Protein AF-A0A7W6HZ78-F1 (afdb_monomer_lite)

Secondary structure (DSSP, 8-state):
-EEEEEEEE--EESTTSTT-EE--EEEETTS-EEEEE-SS---SS-TTTGGGTT-EEEEEEEEETTTTEEEEEEEEETTS-EE----------S-------------------

Structure (mmCIF, N/CA/C/O backbone):
data_AF-A0A7W6HZ78-F1
#
_entry.id   AF-A0A7W6HZ78-F1
#
loop_
_atom_site.group_PDB
_atom_site.id
_atom_site.type_symbol
_atom_site.label_atom_id
_atom_site.label_alt_id
_atom_site.label_comp_id
_atom_site.label_asym_id
_atom_site.label_entity_id
_atom_site.label_seq_id
_atom_site.pdbx_PDB_ins_code
_atom_site.Cartn_x
_atom_site.Cartn_y
_atom_site.Cartn_z
_atom_site.occupancy
_atom_site.B_iso_or_equiv
_atom_site.auth_seq_id
_atom_site.auth_comp_id
_atom_site.auth_asym_id
_atom_site.auth_atom_id
_atom_site.pdbx_PDB_model_num
ATOM 1 N N . MET A 1 1 ? -1.812 11.556 10.794 1.00 70.69 1 MET A N 1
ATOM 2 C CA . MET A 1 1 ? -2.369 10.296 10.276 1.00 70.69 1 MET A CA 1
ATOM 3 C C . MET A 1 1 ? -3.236 10.652 9.092 1.00 70.69 1 MET A C 1
ATOM 5 O O . MET A 1 1 ? -4.210 11.376 9.259 1.00 70.69 1 MET A O 1
ATOM 9 N N . THR A 1 2 ? -2.817 10.224 7.916 1.00 87.38 2 THR A N 1
ATOM 10 C CA . THR A 1 2 ? -3.473 10.471 6.636 1.00 87.38 2 THR A CA 1
ATOM 11 C C . THR A 1 2 ? -3.933 9.123 6.107 1.00 87.38 2 THR A C 1
ATOM 13 O O . THR A 1 2 ? -3.237 8.128 6.308 1.00 87.38 2 THR A O 1
ATOM 16 N N . ILE A 1 3 ? -5.093 9.083 5.462 1.00 89.44 3 ILE A N 1
ATOM 17 C CA . ILE A 1 3 ? -5.600 7.882 4.801 1.00 89.44 3 ILE A CA 1
ATOM 18 C C . ILE A 1 3 ? -5.639 8.190 3.313 1.00 89.44 3 ILE A C 1
ATOM 20 O O . ILE A 1 3 ? -6.214 9.201 2.915 1.00 89.44 3 ILE A O 1
ATOM 24 N N . ILE A 1 4 ? -4.981 7.351 2.522 1.00 90.75 4 ILE A N 1
ATOM 25 C CA . ILE A 1 4 ? -4.924 7.474 1.066 1.00 90.75 4 ILE A CA 1
ATOM 26 C C . ILE A 1 4 ? -5.642 6.269 0.484 1.00 90.75 4 ILE A C 1
ATOM 28 O O . ILE A 1 4 ? -5.316 5.138 0.837 1.00 90.75 4 ILE A O 1
ATOM 32 N N . HIS A 1 5 ? -6.624 6.510 -0.375 1.00 92.19 5 HIS A N 1
ATOM 33 C CA . HIS A 1 5 ? -7.356 5.452 -1.059 1.00 92.19 5 HIS A CA 1
ATOM 34 C C . HIS A 1 5 ? -6.808 5.316 -2.468 1.00 92.19 5 HIS A C 1
ATOM 36 O O . HIS A 1 5 ? -6.647 6.302 -3.181 1.00 92.19 5 HIS A O 1
ATOM 42 N N . GLY A 1 6 ? -6.466 4.095 -2.851 1.00 92.50 6 GLY A N 1
ATOM 43 C CA . GLY A 1 6 ? -5.842 3.875 -4.137 1.00 92.50 6 GLY A CA 1
ATOM 44 C C . GLY A 1 6 ? -5.631 2.411 -4.450 1.00 92.50 6 GLY A C 1
ATOM 45 O O . GLY A 1 6 ? -5.952 1.515 -3.668 1.00 92.50 6 GLY A O 1
ATOM 46 N N . ILE A 1 7 ? -5.108 2.163 -5.641 1.00 92.81 7 ILE A N 1
ATOM 47 C CA . ILE A 1 7 ? -4.770 0.823 -6.104 1.00 92.81 7 ILE A CA 1
ATOM 48 C C . ILE A 1 7 ? -3.386 0.481 -5.569 1.00 92.81 7 ILE A C 1
ATOM 50 O O . ILE A 1 7 ? -2.410 1.181 -5.851 1.00 92.81 7 ILE A O 1
ATOM 54 N N . LEU A 1 8 ? -3.297 -0.596 -4.793 1.00 91.06 8 LEU A N 1
ATOM 55 C CA . LEU A 1 8 ? -2.018 -1.126 -4.350 1.00 91.06 8 LEU A CA 1
ATOM 56 C C . LEU A 1 8 ? -1.403 -1.997 -5.444 1.00 91.06 8 LEU A C 1
ATOM 58 O O . LEU A 1 8 ? -2.032 -2.926 -5.929 1.00 91.06 8 LEU A O 1
ATOM 62 N N . GLU A 1 9 ? -0.142 -1.757 -5.770 1.00 89.25 9 GLU A N 1
ATOM 63 C CA . GLU A 1 9 ? 0.655 -2.581 -6.672 1.00 89.25 9 GLU A CA 1
ATOM 64 C C . GLU A 1 9 ? 1.964 -2.980 -5.975 1.00 89.25 9 GLU A C 1
ATOM 66 O O . GLU A 1 9 ? 2.651 -2.148 -5.384 1.00 89.25 9 GLU A O 1
ATOM 71 N N . CYS A 1 10 ? 2.359 -4.248 -6.054 1.00 85.12 10 CYS A N 1
ATOM 72 C CA . CYS A 1 10 ? 3.604 -4.784 -5.510 1.00 85.12 10 CYS A CA 1
ATOM 73 C C . CYS A 1 10 ? 4.517 -5.357 -6.612 1.00 85.12 10 CYS A C 1
ATOM 75 O O . CYS A 1 10 ? 4.876 -6.541 -6.595 1.00 85.12 10 CYS A O 1
ATOM 77 N N . PRO A 1 11 ? 4.949 -4.528 -7.586 1.00 80.69 11 PRO A N 1
ATOM 78 C CA . PRO A 1 11 ? 5.796 -4.999 -8.670 1.00 80.69 11 PRO A CA 1
ATOM 79 C C . PRO A 1 11 ? 7.094 -5.613 -8.134 1.00 80.69 11 PRO A C 1
ATOM 81 O O . PRO A 1 11 ? 7.757 -5.075 -7.236 1.00 80.69 11 PRO A O 1
ATOM 84 N N . LEU A 1 12 ? 7.473 -6.751 -8.717 1.00 73.19 12 LEU A N 1
ATOM 85 C CA . LEU A 1 12 ? 8.768 -7.367 -8.468 1.00 73.19 12 LEU A CA 1
ATOM 86 C C . LEU A 1 12 ? 9.851 -6.517 -9.137 1.00 73.19 12 LEU A C 1
ATOM 88 O O . LEU A 1 12 ? 9.892 -6.388 -10.360 1.00 73.19 12 LEU A O 1
ATOM 92 N N . LEU A 1 13 ? 10.733 -5.932 -8.331 1.00 68.44 13 LEU A N 1
ATOM 93 C CA . LEU A 1 13 ? 11.855 -5.148 -8.827 1.00 68.44 13 LEU A CA 1
ATOM 94 C C . LEU A 1 13 ? 13.124 -5.991 -8.861 1.00 68.44 13 LEU A C 1
ATOM 96 O O . LEU A 1 13 ? 13.362 -6.815 -7.980 1.00 68.44 13 LEU A O 1
ATOM 100 N N . ASN A 1 14 ? 13.970 -5.704 -9.852 1.00 61.00 14 ASN A N 1
ATOM 101 C CA . ASN A 1 14 ? 15.290 -6.311 -10.026 1.00 61.00 14 ASN A CA 1
ATOM 102 C C . ASN A 1 14 ? 15.262 -7.846 -10.125 1.00 61.00 14 ASN A C 1
ATOM 104 O O . ASN A 1 14 ? 16.090 -8.507 -9.497 1.00 61.00 14 ASN A O 1
ATOM 108 N N . LEU A 1 15 ? 14.333 -8.388 -10.923 1.00 59.12 15 LEU A N 1
ATOM 109 C CA . LEU A 1 15 ? 14.271 -9.814 -11.256 1.00 59.12 15 LEU A CA 1
ATOM 110 C C . LEU A 1 15 ? 15.665 -10.311 -11.697 1.00 59.12 15 LEU A C 1
ATOM 112 O O . LEU A 1 15 ? 16.214 -9.817 -12.684 1.00 59.12 15 LEU A O 1
ATOM 116 N N . GLY A 1 16 ? 16.247 -11.255 -10.953 1.00 57.72 16 GLY A N 1
ATOM 117 C CA . GLY A 1 16 ? 17.574 -11.823 -11.223 1.00 57.72 16 GLY A CA 1
ATOM 118 C C . GLY A 1 16 ? 18.759 -11.130 -10.533 1.00 57.72 16 GLY A C 1
ATOM 119 O O . GLY A 1 16 ? 19.906 -11.380 -10.908 1.00 57.72 16 GLY A O 1
ATOM 120 N N . SER A 1 17 ? 18.526 -10.274 -9.532 1.00 54.66 17 SER A N 1
ATOM 121 C CA . SER A 1 17 ? 19.587 -9.568 -8.795 1.00 54.66 17 SER A CA 1
ATOM 122 C C . SER A 1 17 ? 19.562 -9.868 -7.293 1.00 54.66 17 SER A C 1
ATOM 124 O O . SER A 1 17 ? 18.529 -10.192 -6.725 1.00 54.66 17 SER A O 1
ATOM 126 N N . LYS A 1 18 ? 20.692 -9.711 -6.591 1.00 53.88 18 LYS A N 1
ATOM 127 C CA . LYS A 1 18 ? 20.764 -9.914 -5.121 1.00 53.88 18 LYS A CA 1
ATOM 128 C C . LYS A 1 18 ? 19.922 -8.911 -4.317 1.00 53.88 18 LYS A C 1
ATOM 130 O O . LYS A 1 18 ? 19.721 -9.104 -3.124 1.00 53.88 18 LYS A O 1
ATOM 135 N N . SER A 1 19 ? 19.455 -7.857 -4.984 1.00 54.28 19 SER A N 1
ATOM 136 C CA . SER A 1 19 ? 18.514 -6.857 -4.474 1.00 54.28 19 SER A CA 1
ATOM 137 C C . SER A 1 19 ? 17.108 -7.039 -5.062 1.00 54.28 19 SER A C 1
ATOM 139 O O . SER A 1 19 ? 16.344 -6.072 -5.133 1.00 54.28 19 SER A O 1
ATOM 141 N N . GLU A 1 20 ? 16.794 -8.239 -5.561 1.00 62.72 20 GLU A N 1
ATOM 142 C CA . GLU A 1 20 ? 15.438 -8.614 -5.952 1.00 62.72 20 GLU A CA 1
ATOM 143 C C . GLU A 1 20 ? 14.511 -8.435 -4.750 1.00 62.72 20 GLU A C 1
ATOM 145 O O . GLU A 1 20 ? 14.801 -8.876 -3.637 1.00 62.72 20 GLU A O 1
ATOM 150 N N . GLY A 1 21 ? 13.412 -7.722 -4.964 1.00 65.81 21 GLY A N 1
ATOM 151 C CA . GLY A 1 21 ? 12.479 -7.414 -3.895 1.00 65.81 21 GLY A CA 1
ATOM 152 C C . GLY A 1 21 ? 11.185 -6.840 -4.436 1.00 65.81 21 GLY A C 1
ATOM 153 O O . GLY A 1 21 ? 11.174 -6.103 -5.424 1.00 65.81 21 GLY A O 1
ATOM 154 N N . ARG A 1 22 ? 10.076 -7.170 -3.774 1.00 72.44 22 ARG A N 1
ATOM 155 C CA . ARG A 1 22 ? 8.785 -6.536 -4.052 1.00 72.44 22 ARG A CA 1
ATOM 156 C C . ARG A 1 22 ? 8.712 -5.215 -3.305 1.00 72.44 22 ARG A C 1
ATOM 158 O O . ARG A 1 22 ? 9.010 -5.156 -2.112 1.00 72.44 22 ARG A O 1
ATOM 165 N N . ARG A 1 23 ? 8.326 -4.153 -4.007 1.00 78.75 23 ARG A N 1
ATOM 166 C CA . ARG A 1 23 ? 8.015 -2.865 -3.383 1.00 78.75 23 ARG A CA 1
ATOM 167 C C . ARG A 1 23 ? 6.535 -2.600 -3.519 1.00 78.75 23 ARG A C 1
ATOM 169 O O . ARG A 1 23 ? 6.027 -2.646 -4.627 1.00 78.75 23 ARG A O 1
ATOM 176 N N . ALA A 1 24 ? 5.893 -2.290 -2.405 1.00 85.44 24 ALA A N 1
ATOM 177 C CA . ALA A 1 24 ? 4.517 -1.842 -2.393 1.00 85.44 24 ALA A CA 1
ATOM 178 C C . ALA A 1 24 ? 4.442 -0.374 -2.835 1.00 85.4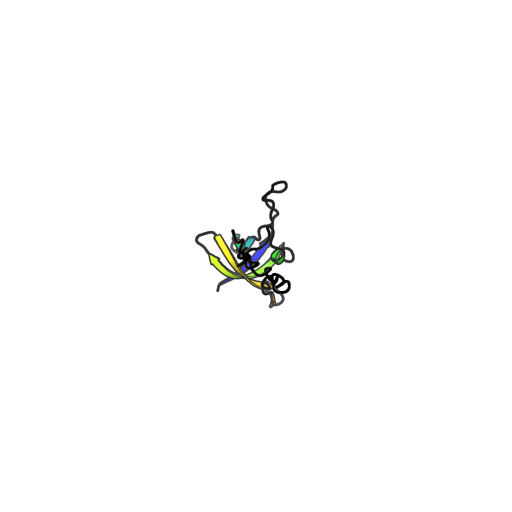4 24 ALA A C 1
ATOM 180 O O . ALA A 1 24 ? 5.161 0.489 -2.324 1.00 85.44 24 ALA A O 1
ATOM 181 N N . ILE A 1 25 ? 3.598 -0.105 -3.8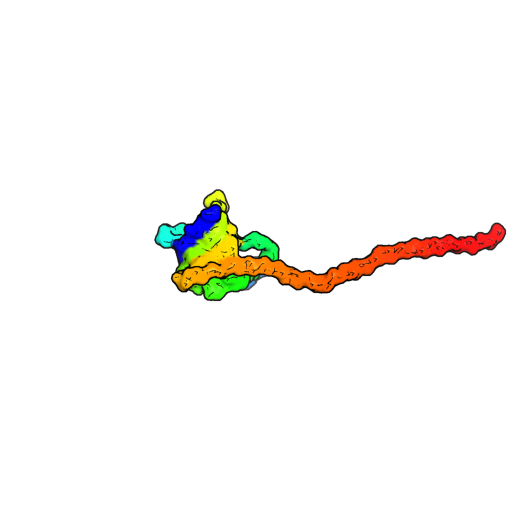20 1.00 89.00 25 ILE A N 1
ATOM 182 C CA . ILE A 1 25 ? 3.338 1.205 -4.397 1.00 89.00 25 ILE A CA 1
ATOM 183 C C . ILE A 1 25 ? 1.828 1.399 -4.373 1.00 89.00 25 ILE A C 1
ATOM 185 O O . ILE A 1 25 ? 1.098 0.570 -4.895 1.00 89.00 25 ILE A O 1
ATOM 189 N N . LEU A 1 26 ? 1.362 2.482 -3.769 1.00 90.94 26 LEU A N 1
ATOM 190 C CA . LEU A 1 26 ? -0.041 2.869 -3.810 1.00 90.94 26 LEU A CA 1
ATOM 191 C C . LEU A 1 26 ? -0.221 3.947 -4.870 1.00 90.94 26 LEU A C 1
ATOM 193 O O . LEU A 1 26 ? 0.437 4.986 -4.800 1.00 90.94 26 LEU A O 1
ATOM 197 N N . THR A 1 27 ? -1.096 3.704 -5.834 1.00 92.50 27 THR A N 1
ATOM 198 C CA . THR A 1 27 ? -1.518 4.703 -6.813 1.00 92.50 27 THR A CA 1
ATOM 199 C C . THR A 1 27 ? -2.853 5.275 -6.354 1.00 92.50 27 THR A C 1
ATOM 201 O O . THR A 1 27 ? -3.854 4.567 -6.373 1.00 92.50 27 THR A O 1
ATOM 204 N N . ASP A 1 28 ? -2.850 6.528 -5.907 1.00 90.81 28 ASP A N 1
ATOM 205 C CA . ASP A 1 28 ? -4.059 7.265 -5.516 1.00 90.81 28 ASP A CA 1
ATOM 206 C C . ASP A 1 28 ? -4.981 7.532 -6.724 1.00 90.81 28 ASP A C 1
ATOM 208 O O . ASP A 1 28 ? -4.541 7.409 -7.872 1.00 90.81 28 ASP A O 1
ATOM 212 N N . ASP A 1 29 ? -6.237 7.916 -6.480 1.00 87.69 29 ASP A N 1
ATOM 213 C CA . ASP A 1 29 ? -7.222 8.249 -7.523 1.00 87.69 29 ASP A CA 1
ATOM 214 C C . ASP A 1 29 ? -6.759 9.422 -8.417 1.00 87.69 29 ASP A C 1
ATOM 216 O O . ASP A 1 29 ? -7.011 9.439 -9.621 1.00 87.69 29 ASP A O 1
ATOM 220 N N . GLU A 1 30 ? -5.954 10.349 -7.877 1.00 87.62 30 GLU A N 1
ATOM 221 C CA . GLU A 1 30 ? -5.301 11.411 -8.662 1.00 87.62 30 GLU A CA 1
ATOM 222 C C . GLU A 1 30 ? -4.145 10.902 -9.558 1.00 87.62 30 GLU A C 1
ATOM 224 O O . GLU A 1 30 ? -3.529 11.668 -10.303 1.00 87.62 30 GLU A O 1
ATOM 229 N N . GLY A 1 31 ? -3.799 9.612 -9.489 1.00 86.12 31 GLY A N 1
ATOM 230 C CA . GLY A 1 31 ? -2.678 9.003 -10.211 1.00 86.12 31 GLY A CA 1
ATOM 231 C C . GLY A 1 31 ? -1.311 9.234 -9.555 1.00 86.12 31 GLY A C 1
ATOM 232 O O . GLY A 1 31 ? -0.269 8.908 -10.138 1.00 86.12 31 GLY A O 1
ATOM 233 N N . LYS A 1 32 ? -1.283 9.791 -8.337 1.00 89.06 32 LYS A N 1
ATOM 234 C CA . LYS A 1 32 ? -0.054 10.009 -7.565 1.00 89.06 32 LYS A CA 1
ATOM 235 C C . LYS A 1 32 ? 0.404 8.695 -6.934 1.00 89.06 32 LYS A C 1
ATOM 237 O O . LYS A 1 32 ? -0.368 7.993 -6.288 1.00 89.06 32 LYS A O 1
ATOM 242 N N . LYS A 1 33 ? 1.681 8.361 -7.128 1.00 90.38 33 LYS A N 1
ATOM 243 C CA . LYS A 1 33 ? 2.278 7.108 -6.650 1.00 90.38 33 LYS A CA 1
ATOM 244 C C . LYS A 1 33 ? 3.038 7.325 -5.350 1.00 90.38 33 LYS A C 1
ATOM 246 O O . LYS A 1 33 ? 3.961 8.137 -5.305 1.00 90.38 33 LYS A O 1
ATOM 251 N N . TYR A 1 34 ? 2.707 6.540 -4.335 1.00 89.25 34 TYR A N 1
ATOM 252 C CA . TYR A 1 34 ? 3.333 6.563 -3.019 1.00 89.25 34 TYR A CA 1
ATOM 253 C C . TYR A 1 34 ? 4.051 5.246 -2.748 1.00 89.25 34 TYR A C 1
ATOM 255 O O . TYR A 1 34 ? 3.482 4.170 -2.916 1.00 89.25 34 TYR A O 1
ATOM 263 N N . LYS A 1 35 ? 5.312 5.309 -2.317 1.00 89.06 35 LYS A N 1
ATOM 264 C CA . LYS A 1 35 ? 6.072 4.110 -1.941 1.00 89.06 35 LYS A CA 1
ATOM 265 C C . LYS A 1 35 ? 5.680 3.708 -0.530 1.00 89.06 35 LYS A C 1
ATOM 267 O O . LYS A 1 35 ? 6.049 4.390 0.422 1.00 89.06 35 LYS A O 1
ATOM 272 N N . LEU A 1 36 ? 4.960 2.606 -0.392 1.00 86.94 36 LEU A N 1
ATOM 273 C CA . LEU A 1 36 ? 4.541 2.131 0.914 1.00 86.94 36 LEU A CA 1
ATOM 274 C C . LEU A 1 36 ? 5.696 1.424 1.617 1.00 86.94 36 LEU A C 1
ATOM 276 O O . LEU A 1 36 ? 6.384 0.579 1.038 1.00 86.94 36 LEU A O 1
ATOM 280 N N . TYR A 1 37 ? 5.882 1.748 2.888 1.00 83.19 37 TYR A N 1
ATOM 281 C CA . TYR A 1 37 ? 6.792 1.041 3.771 1.00 83.19 37 TYR A CA 1
ATOM 282 C C . TYR A 1 37 ? 6.171 0.911 5.158 1.00 83.19 37 TYR A C 1
ATOM 284 O O . TYR A 1 37 ? 5.285 1.670 5.538 1.00 83.19 37 TYR A O 1
ATOM 292 N N . ARG A 1 38 ? 6.624 -0.073 5.926 1.00 82.56 38 ARG A N 1
ATOM 293 C CA . ARG A 1 38 ? 6.214 -0.270 7.317 1.00 82.56 38 ARG A CA 1
ATOM 294 C C . ARG A 1 38 ? 7.390 0.017 8.242 1.00 82.56 38 ARG A C 1
ATOM 296 O O . ARG A 1 38 ? 8.542 -0.198 7.869 1.00 82.56 38 ARG A O 1
ATOM 303 N N . ALA A 1 39 ? 7.102 0.467 9.460 1.00 74.25 39 ALA A N 1
ATOM 304 C CA . ALA A 1 39 ? 8.126 0.609 10.490 1.00 74.25 39 ALA A CA 1
ATOM 305 C C . ALA A 1 39 ? 8.611 -0.781 10.937 1.00 74.25 39 ALA A C 1
ATOM 307 O O . ALA A 1 39 ? 7.811 -1.611 11.368 1.00 74.25 39 ALA A O 1
ATOM 308 N N . GLY A 1 40 ? 9.919 -1.027 10.834 1.00 67.50 40 GLY A N 1
ATOM 309 C CA . GLY A 1 40 ? 10.560 -2.279 11.243 1.00 67.50 40 GLY A CA 1
ATOM 310 C C . GLY A 1 40 ? 11.664 -2.729 10.285 1.00 67.50 40 GLY A C 1
ATOM 311 O O . GLY A 1 40 ? 11.831 -2.176 9.200 1.00 67.50 40 GLY A O 1
ATOM 312 N N . ILE A 1 41 ? 12.429 -3.747 10.687 1.00 54.53 41 ILE A N 1
ATOM 313 C CA . ILE A 1 41 ? 13.356 -4.448 9.788 1.00 54.53 41 ILE A CA 1
ATOM 314 C C . ILE A 1 41 ? 12.563 -5.564 9.114 1.00 54.53 41 ILE A C 1
ATOM 316 O O . ILE A 1 41 ? 12.390 -6.640 9.685 1.00 54.53 41 ILE A O 1
ATOM 320 N N . LEU A 1 42 ? 12.034 -5.283 7.926 1.00 59.47 42 LEU A N 1
ATOM 321 C CA . LEU A 1 42 ? 11.238 -6.240 7.162 1.00 59.47 42 LEU A CA 1
ATOM 322 C C . LEU A 1 42 ? 12.076 -6.840 6.024 1.00 59.47 42 LEU A C 1
ATOM 324 O O . LEU A 1 42 ? 12.951 -6.160 5.475 1.00 59.47 42 LEU A O 1
ATOM 328 N N . PRO A 1 43 ? 11.872 -8.130 5.700 1.00 56.91 43 PRO A N 1
ATOM 329 C CA . PRO A 1 43 ? 12.580 -8.781 4.606 1.00 56.91 43 PRO A CA 1
ATOM 330 C C . PRO A 1 43 ? 12.287 -8.085 3.268 1.00 56.91 43 PRO A C 1
ATOM 332 O O . PRO A 1 43 ? 11.239 -7.465 3.085 1.00 56.91 43 PRO A O 1
ATOM 335 N N . ALA A 1 44 ? 13.220 -8.191 2.317 1.00 54.94 44 ALA A N 1
ATOM 336 C CA . ALA A 1 44 ? 13.027 -7.675 0.964 1.00 54.94 44 ALA A CA 1
ATOM 337 C C . ALA A 1 44 ? 11.786 -8.330 0.330 1.00 54.94 44 ALA A C 1
ATOM 339 O O . ALA A 1 44 ? 11.768 -9.534 0.095 1.00 54.94 44 ALA A O 1
ATOM 340 N N . GLY A 1 45 ? 10.750 -7.532 0.064 1.00 63.31 45 GLY A N 1
ATOM 341 C CA . GLY A 1 45 ? 9.439 -8.040 -0.337 1.00 63.31 45 GLY A CA 1
ATOM 342 C C . GLY A 1 45 ? 8.539 -8.298 0.862 1.00 63.31 45 GLY A C 1
ATOM 343 O O . GLY A 1 45 ? 8.390 -9.430 1.310 1.00 63.31 45 GLY A O 1
ATOM 344 N N . ASP A 1 46 ? 7.923 -7.229 1.358 1.00 69.06 46 ASP A N 1
ATOM 345 C CA . ASP A 1 46 ? 7.047 -7.287 2.520 1.00 69.06 46 ASP A CA 1
ATOM 346 C C . ASP A 1 46 ? 5.807 -8.157 2.219 1.00 69.06 46 ASP A C 1
ATOM 348 O O . ASP A 1 46 ? 4.990 -7.786 1.364 1.00 69.06 46 ASP A O 1
ATOM 352 N N . PRO A 1 47 ? 5.640 -9.318 2.882 1.00 73.62 47 PRO A N 1
ATOM 353 C CA . PRO A 1 47 ? 4.541 -10.236 2.589 1.00 73.62 47 PRO A CA 1
ATOM 354 C C . PRO A 1 47 ? 3.174 -9.653 2.961 1.00 73.62 47 PRO A C 1
ATOM 356 O O . PRO A 1 47 ? 2.154 -10.166 2.515 1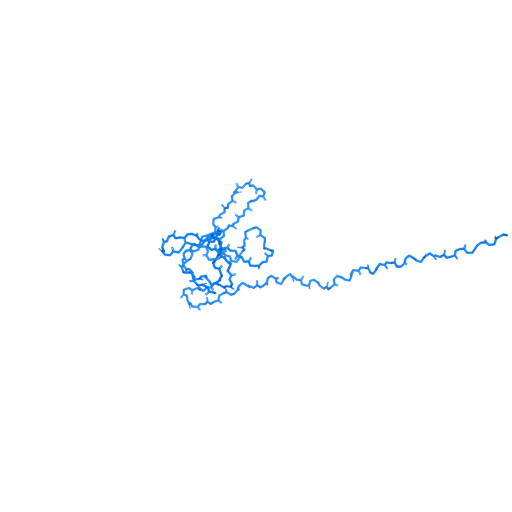.00 73.62 47 PRO A O 1
ATOM 359 N N . PHE A 1 48 ? 3.145 -8.569 3.740 1.00 79.44 48 PHE A N 1
ATOM 360 C CA . PHE A 1 48 ? 1.922 -7.893 4.153 1.00 79.44 48 PHE A CA 1
ATOM 361 C C . PHE A 1 48 ? 1.141 -7.283 2.988 1.00 79.44 48 PHE A C 1
ATOM 363 O O . PHE A 1 48 ? -0.083 -7.284 3.015 1.00 79.44 48 PHE A O 1
ATOM 370 N N . PHE A 1 49 ? 1.836 -6.778 1.965 1.00 81.88 49 PHE A N 1
ATOM 371 C CA . PHE A 1 49 ? 1.210 -6.102 0.824 1.00 81.88 49 PHE A CA 1
ATOM 372 C C . PHE A 1 49 ? 0.856 -7.052 -0.324 1.00 81.88 49 PHE A C 1
ATOM 374 O O . PHE A 1 49 ? -0.018 -6.742 -1.122 1.00 81.88 49 PHE A O 1
ATOM 381 N N . ILE A 1 50 ? 1.501 -8.221 -0.392 1.00 81.25 50 ILE A N 1
ATOM 382 C CA . ILE A 1 50 ? 1.280 -9.227 -1.441 1.00 81.25 50 ILE A CA 1
ATOM 383 C C . ILE A 1 50 ? -0.192 -9.646 -1.604 1.00 81.25 50 ILE A C 1
ATOM 385 O O . ILE A 1 50 ? -0.636 -9.714 -2.747 1.00 81.25 50 ILE A O 1
ATOM 389 N N . PRO A 1 51 ? -0.964 -9.942 -0.539 1.00 84.69 51 PRO A N 1
ATOM 390 C CA . PRO A 1 51 ? -2.357 -10.361 -0.708 1.00 84.69 51 PRO A CA 1
ATOM 391 C C . PRO A 1 51 ? -3.273 -9.245 -1.223 1.00 84.69 51 PRO A C 1
ATOM 393 O O . PRO A 1 51 ? -4.362 -9.548 -1.695 1.00 84.69 51 PRO A O 1
ATOM 396 N N . TYR A 1 52 ? -2.842 -7.985 -1.141 1.00 86.25 52 TYR A N 1
ATOM 397 C CA . TYR A 1 52 ? -3.621 -6.822 -1.565 1.00 86.25 52 TYR A CA 1
ATOM 398 C C . TYR A 1 52 ? -3.161 -6.261 -2.918 1.00 86.25 52 TYR A C 1
ATOM 400 O O . TYR A 1 52 ? -3.610 -5.196 -3.333 1.00 86.25 52 TYR A O 1
ATOM 408 N N . ASP A 1 53 ? -2.245 -6.949 -3.600 1.00 88.06 53 ASP A N 1
ATOM 409 C CA . ASP A 1 53 ? -1.764 -6.570 -4.925 1.00 88.06 53 ASP A CA 1
ATOM 410 C C . ASP A 1 53 ? -2.908 -6.490 -5.944 1.00 88.06 53 ASP A C 1
ATOM 412 O O . ASP A 1 53 ? -3.690 -7.427 -6.099 1.00 88.06 53 ASP A O 1
ATOM 416 N N . GLY A 1 54 ? -3.012 -5.361 -6.637 1.00 87.31 54 GLY A N 1
ATOM 417 C CA . GLY A 1 54 ? -4.087 -5.053 -7.575 1.00 87.31 54 GLY A CA 1
ATOM 418 C C . GLY A 1 54 ? -5.428 -4.702 -6.923 1.00 87.31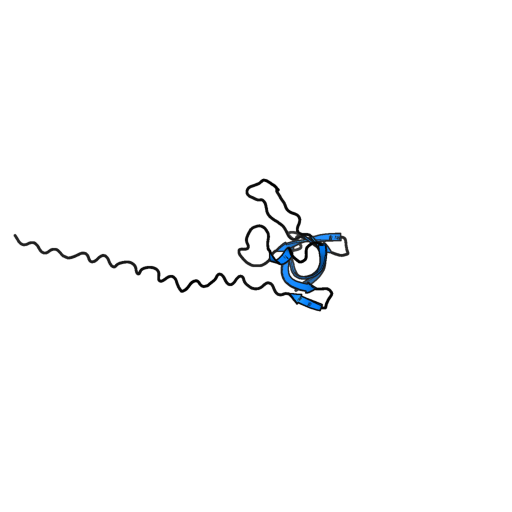 54 GLY A C 1
ATOM 419 O O . GLY A 1 54 ? -6.409 -4.524 -7.644 1.00 87.31 54 GLY A O 1
ATOM 420 N N . MET A 1 55 ? -5.505 -4.602 -5.591 1.00 90.25 55 MET A N 1
ATOM 421 C CA . MET A 1 55 ? -6.742 -4.249 -4.889 1.00 90.25 55 MET A CA 1
ATOM 422 C C . MET A 1 55 ? -6.827 -2.745 -4.618 1.00 90.25 55 MET A C 1
ATOM 424 O O . MET A 1 55 ? -5.826 -2.088 -4.320 1.00 90.25 55 MET A O 1
ATOM 428 N N . HIS A 1 56 ? -8.048 -2.208 -4.684 1.00 91.38 56 HIS A N 1
ATOM 429 C CA . HIS A 1 56 ? -8.346 -0.856 -4.224 1.00 91.38 56 HIS A CA 1
ATOM 430 C C . HIS A 1 56 ? -8.490 -0.875 -2.700 1.00 91.38 56 HIS A C 1
ATOM 432 O O . HIS A 1 56 ? -9.416 -1.485 -2.165 1.00 91.38 56 HIS A O 1
ATOM 438 N N . ILE A 1 57 ? -7.536 -0.266 -2.001 1.00 91.38 57 ILE A N 1
ATOM 439 C CA . ILE A 1 57 ? -7.477 -0.252 -0.539 1.00 91.38 57 ILE A CA 1
ATOM 440 C C . ILE A 1 57 ? -7.225 1.171 -0.039 1.00 91.38 57 ILE A C 1
ATOM 442 O O . ILE A 1 57 ? -6.553 1.976 -0.683 1.00 91.38 57 ILE A O 1
ATOM 446 N N . GLY A 1 58 ? -7.744 1.475 1.144 1.00 92.25 58 GLY A N 1
ATOM 447 C CA . GLY A 1 58 ? -7.304 2.608 1.943 1.00 92.25 58 GLY A CA 1
ATOM 448 C C . GLY A 1 58 ? -6.030 2.245 2.696 1.00 92.25 58 GLY A C 1
ATOM 449 O O . GLY A 1 58 ? -5.920 1.169 3.272 1.00 92.25 58 GLY A O 1
ATOM 450 N N . VAL A 1 59 ? -5.050 3.132 2.727 1.00 89.94 59 VAL A N 1
ATOM 451 C CA . VAL A 1 59 ? -3.825 2.942 3.500 1.00 89.94 59 VAL A CA 1
ATOM 452 C C . VAL A 1 59 ? -3.717 4.091 4.483 1.00 89.94 59 VAL A C 1
ATOM 454 O O . VAL A 1 59 ? -3.609 5.251 4.089 1.00 89.94 59 VAL A O 1
ATOM 457 N N . SER A 1 60 ? -3.788 3.768 5.770 1.00 91.00 60 SER A N 1
ATOM 458 C CA . SER A 1 60 ? -3.670 4.729 6.861 1.00 91.00 60 SER A CA 1
ATOM 459 C C . SER A 1 60 ? -2.227 4.791 7.330 1.00 91.00 60 SER A C 1
ATOM 461 O O . SER A 1 60 ? -1.543 3.766 7.431 1.00 91.00 60 SER A O 1
ATOM 463 N N . GLY A 1 61 ? -1.736 5.998 7.584 1.00 89.75 61 GLY A N 1
ATOM 464 C CA . GLY A 1 61 ? -0.330 6.176 7.888 1.00 89.75 61 GLY A CA 1
ATOM 465 C C . GLY A 1 61 ? 0.140 7.614 7.972 1.00 89.75 61 GLY A C 1
ATOM 466 O O . GLY A 1 61 ? -0.633 8.540 8.223 1.00 89.75 61 GLY A O 1
ATOM 467 N N . ASN A 1 62 ? 1.441 7.799 7.772 1.00 88.62 62 ASN A N 1
ATOM 468 C CA . ASN A 1 62 ? 2.046 9.112 7.576 1.00 88.62 62 ASN A CA 1
ATOM 469 C C . ASN A 1 62 ? 2.664 9.179 6.179 1.00 88.62 62 ASN A C 1
ATOM 471 O O . ASN A 1 62 ? 3.549 8.391 5.847 1.00 88.62 62 ASN A O 1
ATOM 475 N N . ALA A 1 63 ? 2.203 10.138 5.377 1.00 85.69 63 ALA A N 1
ATOM 476 C CA . ALA A 1 63 ? 2.799 10.452 4.087 1.00 85.69 63 ALA A CA 1
ATOM 477 C C . ALA A 1 63 ? 4.048 11.316 4.284 1.00 85.69 63 ALA A C 1
ATOM 479 O O . ALA A 1 63 ? 3.970 12.395 4.866 1.00 85.69 63 ALA A O 1
ATOM 480 N N . GLU A 1 64 ? 5.182 10.871 3.761 1.00 84.19 64 GLU A N 1
ATOM 481 C CA . GLU A 1 64 ? 6.390 11.676 3.612 1.00 84.19 64 GLU A CA 1
ATOM 482 C C . GLU A 1 64 ? 6.456 12.212 2.182 1.00 84.19 64 GLU A C 1
ATOM 484 O O . GLU A 1 64 ? 7.033 11.602 1.275 1.00 84.19 64 GLU A O 1
ATOM 489 N N . GLU A 1 65 ? 5.848 13.379 1.975 1.00 72.81 65 GLU A N 1
ATOM 490 C CA . GLU A 1 65 ? 5.823 14.051 0.670 1.00 72.81 65 GLU A CA 1
ATOM 491 C C . GLU A 1 65 ? 7.227 14.406 0.162 1.00 72.81 65 GLU A C 1
ATOM 493 O O . GLU A 1 65 ? 7.463 14.422 -1.043 1.00 72.81 65 GLU A O 1
ATOM 498 N N . GLU A 1 66 ? 8.176 14.605 1.078 1.00 76.25 66 GLU A N 1
ATOM 499 C CA . GLU A 1 66 ? 9.571 14.953 0.791 1.00 76.25 66 GLU A CA 1
ATOM 500 C C . GLU A 1 66 ? 10.316 13.844 0.031 1.00 76.25 66 GLU A C 1
ATOM 502 O O . GLU A 1 66 ? 11.176 14.117 -0.807 1.00 76.25 66 GLU A O 1
ATOM 507 N N . THR A 1 67 ? 9.982 12.579 0.305 1.00 77.06 67 THR A N 1
ATOM 508 C CA . THR A 1 67 ? 10.638 11.406 -0.299 1.00 77.06 67 THR A CA 1
ATOM 509 C C . THR A 1 67 ? 9.711 10.608 -1.222 1.00 77.06 67 THR A C 1
ATOM 511 O O . THR A 1 67 ? 10.164 9.699 -1.931 1.00 77.06 67 THR A O 1
ATOM 514 N N . GLY A 1 68 ? 8.413 10.938 -1.226 1.00 79.88 68 GLY A N 1
ATOM 515 C CA . GLY A 1 68 ? 7.365 10.150 -1.873 1.00 79.88 68 GLY A CA 1
ATOM 516 C C . GLY A 1 68 ? 7.150 8.791 -1.200 1.00 79.88 68 GLY A C 1
ATOM 517 O O . GLY A 1 68 ? 6.725 7.838 -1.860 1.00 79.88 68 GLY A O 1
ATOM 518 N N . SER A 1 69 ? 7.502 8.681 0.081 1.00 84.06 69 SER A N 1
ATOM 519 C CA . SER A 1 69 ? 7.349 7.463 0.877 1.00 84.06 69 SER A CA 1
ATOM 520 C C . SER A 1 69 ? 6.135 7.596 1.789 1.00 84.06 69 SER A C 1
ATOM 522 O O . SER A 1 69 ? 5.749 8.693 2.170 1.00 84.06 69 SER A O 1
ATOM 524 N N . PHE A 1 70 ? 5.496 6.488 2.129 1.00 88.50 70 PHE A N 1
ATOM 525 C CA . PHE A 1 70 ? 4.318 6.479 2.980 1.00 88.50 70 PHE A CA 1
ATOM 526 C C . PHE A 1 70 ? 4.463 5.377 4.020 1.00 88.50 70 PHE A C 1
ATOM 528 O O . PHE A 1 70 ? 4.521 4.191 3.684 1.00 88.50 70 PHE A O 1
ATOM 535 N N . LEU A 1 71 ? 4.537 5.787 5.284 1.00 88.25 71 LEU A N 1
ATOM 536 C CA . LEU A 1 71 ? 4.622 4.886 6.418 1.00 88.25 71 LEU A CA 1
ATOM 537 C C . LEU A 1 71 ? 3.235 4.328 6.719 1.00 88.25 71 LEU A C 1
ATOM 539 O O . LEU A 1 71 ? 2.399 5.029 7.283 1.00 88.25 71 LEU A O 1
ATOM 543 N N . VAL A 1 72 ? 3.019 3.063 6.390 1.00 87.31 72 VAL A N 1
ATOM 544 C CA . VAL A 1 72 ? 1.760 2.355 6.619 1.00 87.31 72 VAL A CA 1
ATOM 545 C C . VAL A 1 72 ? 1.645 1.941 8.080 1.00 87.31 72 VAL A C 1
ATOM 547 O O . VAL A 1 72 ? 2.483 1.193 8.591 1.00 87.31 72 VAL A O 1
ATOM 550 N N . THR A 1 73 ? 0.580 2.401 8.736 1.00 86.94 73 THR A N 1
ATOM 551 C CA . THR A 1 73 ? 0.192 1.998 10.093 1.00 86.94 73 THR A CA 1
ATOM 552 C C . THR A 1 73 ? -0.994 1.040 10.096 1.00 86.94 73 THR A C 1
ATOM 554 O O . THR A 1 73 ? -1.064 0.210 10.995 1.00 86.94 73 THR A O 1
ATOM 557 N N . SER A 1 74 ? -1.883 1.099 9.098 1.00 88.62 74 SER A N 1
ATOM 558 C CA . SER A 1 74 ? -2.941 0.108 8.851 1.00 88.62 74 SER A CA 1
ATOM 559 C C . SER A 1 74 ? -3.423 0.145 7.396 1.00 88.62 74 SER A C 1
ATOM 561 O O . SER A 1 74 ? -3.228 1.130 6.684 1.00 88.62 74 SER A O 1
ATOM 563 N N . ILE A 1 75 ? -4.032 -0.949 6.942 1.00 89.69 75 ILE A N 1
ATOM 564 C CA . ILE A 1 75 ? -4.740 -1.037 5.660 1.00 89.69 75 ILE A CA 1
ATOM 565 C C . ILE A 1 75 ? -6.236 -1.091 5.955 1.00 89.69 75 ILE A C 1
ATOM 567 O O . ILE A 1 75 ? -6.670 -1.910 6.751 1.00 89.69 75 ILE A O 1
ATOM 571 N N . LEU A 1 76 ? -7.019 -0.251 5.302 1.00 91.19 76 LEU A N 1
ATOM 572 C CA . LEU A 1 76 ? -8.472 -0.265 5.298 1.00 91.19 76 LEU A CA 1
ATOM 573 C C . LEU A 1 76 ? -8.951 -0.910 3.993 1.00 91.19 76 LEU A C 1
ATOM 575 O O . LEU A 1 76 ? -8.724 -0.383 2.908 1.00 91.19 76 LEU A O 1
ATOM 579 N N . LEU A 1 77 ? -9.597 -2.064 4.088 1.00 89.75 77 LEU A N 1
ATOM 580 C CA . LEU A 1 77 ? -10.197 -2.736 2.937 1.00 89.75 77 LEU A CA 1
ATOM 581 C C . LEU A 1 77 ? -11.543 -2.098 2.575 1.00 89.75 77 LEU A C 1
ATOM 583 O O . LEU A 1 77 ? -12.183 -1.474 3.418 1.00 89.75 77 LEU A O 1
ATOM 587 N N . ASP A 1 78 ? -11.993 -2.305 1.336 1.00 84.19 78 ASP A N 1
ATOM 588 C CA . ASP A 1 78 ? -13.290 -1.806 0.843 1.00 84.19 78 ASP A CA 1
ATOM 589 C C . ASP A 1 78 ? -14.485 -2.345 1.657 1.00 84.19 78 ASP A C 1
ATOM 591 O O . ASP A 1 78 ? -15.464 -1.642 1.884 1.00 84.19 78 ASP A O 1
ATOM 595 N N . ASP A 1 79 ? -14.347 -3.550 2.222 1.00 84.69 79 ASP A N 1
ATOM 596 C CA . ASP A 1 79 ? -15.323 -4.165 3.138 1.00 84.69 79 ASP A CA 1
ATOM 597 C C . ASP A 1 79 ? -15.395 -3.462 4.518 1.00 84.69 79 ASP A C 1
ATOM 599 O O . ASP A 1 79 ? -16.140 -3.865 5.405 1.00 84.69 79 ASP A O 1
ATOM 603 N N . GLY A 1 80 ? -14.585 -2.418 4.740 1.00 83.75 80 GLY A N 1
ATOM 604 C CA . GLY A 1 80 ? -14.463 -1.708 6.017 1.00 83.75 80 GLY A CA 1
ATOM 605 C C . GLY A 1 80 ? -13.564 -2.414 7.036 1.00 83.75 80 GLY A C 1
ATOM 606 O O . GLY A 1 80 ? -13.434 -1.962 8.172 1.00 83.75 80 GLY A O 1
ATOM 607 N N . THR A 1 81 ? -12.926 -3.519 6.645 1.00 86.25 81 THR A N 1
ATOM 608 C CA . THR A 1 81 ? -11.998 -4.257 7.506 1.00 86.25 81 THR A CA 1
ATOM 609 C C . THR A 1 81 ? -10.664 -3.519 7.613 1.00 86.25 81 THR A C 1
ATOM 611 O O . THR A 1 81 ? -9.961 -3.346 6.617 1.00 86.25 81 THR A O 1
ATOM 614 N N . GLU A 1 82 ? -10.279 -3.134 8.831 1.00 88.62 82 GLU A N 1
ATOM 615 C CA . GLU A 1 82 ? -8.953 -2.587 9.120 1.00 88.62 82 GLU A CA 1
ATOM 616 C C . GLU A 1 82 ? -7.959 -3.700 9.466 1.00 88.62 82 GLU A C 1
ATOM 618 O O . GLU A 1 82 ? -8.054 -4.381 10.489 1.00 88.62 82 GLU A O 1
ATOM 623 N N . VAL A 1 83 ? -6.964 -3.867 8.605 1.00 85.25 83 VAL A N 1
ATOM 624 C CA . VAL A 1 83 ? -5.859 -4.796 8.774 1.00 85.25 83 VAL A CA 1
ATOM 625 C C . VAL A 1 83 ? -4.671 -4.043 9.338 1.00 85.25 83 VAL A C 1
ATOM 627 O O . VAL A 1 83 ? -4.015 -3.240 8.668 1.00 85.25 83 VAL A O 1
ATOM 630 N N . PHE A 1 84 ? -4.356 -4.348 10.588 1.00 82.12 84 PHE A N 1
ATOM 631 C CA . PHE A 1 84 ? -3.167 -3.818 11.224 1.00 82.12 84 PHE A CA 1
ATOM 632 C C . PHE A 1 84 ? -1.956 -4.683 10.862 1.00 82.12 84 PHE A C 1
ATOM 634 O O . PHE A 1 84 ? -2.026 -5.915 10.952 1.00 82.12 84 PHE A O 1
ATOM 641 N N . PRO A 1 85 ? -0.831 -4.067 10.469 1.00 72.19 85 PRO A N 1
ATOM 642 C CA . PRO A 1 85 ? 0.437 -4.753 10.383 1.00 72.19 85 PRO A CA 1
ATOM 643 C C . PRO A 1 85 ? 0.750 -5.337 11.756 1.00 72.19 85 PRO A C 1
ATOM 645 O O . PRO A 1 85 ? 1.068 -4.606 12.692 1.00 72.19 85 PRO A O 1
ATOM 648 N N . GLN A 1 86 ? 0.652 -6.660 11.882 1.00 62.81 86 GLN A N 1
ATOM 649 C CA . GLN A 1 86 ? 1.121 -7.350 13.077 1.00 62.81 86 GLN A CA 1
ATOM 650 C C . GLN A 1 86 ? 2.593 -6.947 13.260 1.00 62.81 86 GLN A C 1
ATOM 652 O O . GLN A 1 86 ? 3.351 -7.019 12.274 1.00 62.81 86 GLN A O 1
ATOM 657 N N . PRO A 1 87 ? 3.015 -6.469 14.448 1.00 55.62 87 PRO A N 1
ATOM 658 C CA . PRO A 1 87 ? 4.435 -6.397 14.731 1.00 55.62 87 PRO A CA 1
ATOM 659 C C . PRO A 1 87 ? 4.958 -7.796 14.449 1.00 55.62 87 PRO A C 1
ATOM 661 O O . PRO A 1 87 ? 4.343 -8.776 14.866 1.00 55.62 87 PRO A O 1
ATOM 664 N N . THR A 1 88 ? 6.030 -7.903 13.670 1.00 47.47 88 THR A N 1
ATOM 665 C CA . THR A 1 88 ? 6.765 -9.156 13.627 1.00 47.47 88 THR A CA 1
ATOM 666 C C . THR A 1 88 ? 7.183 -9.377 15.069 1.00 47.47 88 THR A C 1
ATOM 668 O O . THR A 1 88 ? 8.145 -8.768 15.538 1.00 47.47 88 THR A O 1
ATOM 671 N N . GLU A 1 89 ? 6.412 -10.177 15.802 1.00 45.06 89 GLU A N 1
ATOM 672 C CA . GLU A 1 89 ? 6.909 -10.902 16.941 1.00 45.06 89 GLU A CA 1
ATOM 673 C C . GLU A 1 89 ? 8.032 -11.716 16.317 1.00 45.06 89 GLU A C 1
ATOM 675 O O . GLU A 1 89 ? 7.833 -12.789 15.750 1.00 45.06 89 GLU A O 1
ATOM 680 N N . ILE A 1 90 ? 9.240 -11.137 16.320 1.00 47.91 90 ILE A N 1
ATOM 681 C CA . ILE A 1 90 ? 10.450 -11.933 16.391 1.00 47.91 90 ILE A CA 1
ATOM 682 C C . ILE A 1 90 ? 10.046 -12.957 17.437 1.00 47.91 90 ILE A C 1
ATOM 684 O O . ILE A 1 90 ? 9.646 -12.503 18.521 1.00 47.91 90 ILE A O 1
ATOM 688 N N . PRO A 1 91 ? 10.005 -14.269 17.138 1.00 42.72 91 PRO A N 1
ATOM 689 C CA . PRO A 1 91 ? 9.827 -15.203 18.218 1.00 42.72 91 PRO A CA 1
ATOM 690 C C . PRO A 1 91 ? 10.882 -14.752 19.214 1.00 42.72 91 PRO A C 1
ATOM 692 O O . PRO A 1 91 ? 12.077 -14.714 18.895 1.00 42.72 91 PRO A O 1
ATOM 695 N N . VAL A 1 92 ? 10.435 -14.295 20.382 1.00 45.38 92 VAL A N 1
ATOM 696 C CA . VAL A 1 92 ? 11.239 -14.386 21.579 1.00 45.38 92 VAL A CA 1
ATOM 697 C C . VAL A 1 92 ? 11.400 -15.893 21.691 1.00 45.38 92 VAL A C 1
ATOM 699 O O . VAL A 1 92 ? 10.642 -16.572 22.369 1.00 45.38 92 VAL A O 1
ATOM 702 N N . GLY A 1 93 ? 12.310 -16.438 20.872 1.00 44.75 93 GLY A N 1
ATOM 703 C CA . GLY A 1 93 ? 12.955 -17.686 21.148 1.00 44.75 93 GLY A CA 1
ATOM 704 C C . GLY A 1 93 ? 13.402 -17.481 22.568 1.00 44.75 93 GLY A C 1
ATOM 705 O O . GLY A 1 93 ? 13.977 -16.424 22.874 1.00 44.75 93 GLY A O 1
ATOM 706 N N . ASP A 1 94 ? 12.961 -18.411 23.409 1.00 47.81 94 ASP A N 1
ATOM 707 C CA . ASP A 1 94 ? 13.300 -18.531 24.811 1.00 47.81 94 ASP A CA 1
ATOM 708 C C . ASP A 1 94 ? 14.587 -17.779 25.091 1.00 47.81 94 ASP A C 1
ATOM 710 O O . ASP A 1 94 ? 15.538 -18.014 24.336 1.00 47.81 94 ASP A O 1
ATOM 714 N N . PRO A 1 95 ? 14.615 -16.867 26.087 1.00 49.06 95 PRO A N 1
ATOM 715 C CA . PRO A 1 95 ? 15.773 -16.025 26.343 1.00 49.06 95 PRO A CA 1
ATOM 716 C C . PRO A 1 95 ? 16.999 -16.905 26.206 1.00 49.06 95 PRO A C 1
ATOM 718 O O . PRO A 1 95 ? 17.178 -17.819 27.010 1.00 49.06 95 PRO A O 1
ATOM 721 N N . ILE A 1 96 ? 17.755 -16.716 25.117 1.00 54.62 96 ILE A N 1
ATOM 722 C CA . ILE A 1 96 ? 18.964 -17.489 24.908 1.00 54.62 96 ILE A CA 1
ATOM 723 C C . ILE A 1 96 ? 19.791 -17.063 26.098 1.00 54.62 96 ILE A C 1
ATOM 725 O O . ILE A 1 96 ? 20.238 -15.915 26.171 1.00 54.62 96 ILE A O 1
ATOM 729 N N . GLU A 1 97 ? 19.871 -17.959 27.077 1.00 49.66 97 GLU A N 1
ATOM 730 C CA . GLU A 1 97 ? 20.764 -17.857 28.199 1.00 49.66 97 GLU A CA 1
ATOM 731 C C . GLU A 1 97 ? 22.131 -17.756 27.539 1.00 49.66 97 GLU A C 1
ATOM 733 O O . GLU A 1 97 ? 22.710 -18.746 27.091 1.00 49.66 97 GLU A O 1
ATOM 738 N N . LEU A 1 98 ? 22.589 -16.517 27.340 1.00 51.44 98 LEU A N 1
ATOM 739 C CA . LEU A 1 98 ? 23.964 -16.236 26.995 1.00 51.44 98 LEU A CA 1
ATOM 740 C C . LEU A 1 98 ? 24.760 -17.058 28.000 1.00 51.44 98 LEU A C 1
ATOM 742 O O . LEU A 1 98 ? 24.578 -16.818 29.200 1.00 51.44 98 LEU A O 1
ATOM 746 N N . PRO A 1 99 ? 25.582 -18.034 27.569 1.00 43.84 99 PRO A N 1
ATOM 747 C CA . PRO A 1 99 ? 26.397 -18.759 28.516 1.00 43.84 99 PRO A CA 1
ATOM 748 C C . PRO A 1 99 ? 27.183 -17.699 29.274 1.00 43.84 99 PRO A C 1
ATOM 750 O O . PRO A 1 99 ? 27.942 -16.927 28.678 1.00 43.84 99 PRO A O 1
ATOM 753 N N . LEU A 1 100 ? 26.889 -17.602 30.576 1.00 52.44 100 LEU A N 1
ATOM 754 C CA . LEU A 1 100 ? 27.518 -16.675 31.505 1.00 52.44 100 LEU A CA 1
ATOM 755 C C . LEU A 1 100 ? 29.011 -16.638 31.185 1.00 52.44 100 LEU A C 1
ATOM 757 O O . LEU A 1 100 ? 29.590 -17.712 30.980 1.00 52.44 100 LEU A O 1
ATOM 761 N N . PRO A 1 101 ? 29.660 -15.458 31.146 1.00 47.25 101 PRO A N 1
ATOM 762 C CA . PRO A 1 101 ? 31.090 -15.401 30.911 1.00 47.25 101 PRO A CA 1
ATOM 763 C C . PRO A 1 101 ? 31.736 -16.296 31.958 1.00 47.25 101 PRO A C 1
ATOM 765 O O . PRO A 1 101 ? 31.684 -16.001 33.157 1.00 47.25 101 PRO A O 1
ATOM 768 N N . HIS A 1 102 ? 32.269 -17.438 31.511 1.00 50.53 102 HIS A N 1
ATOM 769 C CA . HIS A 1 102 ? 32.947 -18.381 32.375 1.00 50.53 102 HIS A CA 1
ATOM 770 C C . HIS A 1 102 ? 34.042 -17.579 33.062 1.00 50.53 102 HIS A C 1
ATOM 772 O O . HIS A 1 102 ? 35.045 -17.212 32.444 1.00 50.53 102 HIS A O 1
ATOM 778 N N . LYS A 1 103 ? 33.818 -17.257 34.344 1.00 49.69 103 LYS A N 1
ATOM 779 C CA . LYS A 1 103 ? 34.836 -16.687 35.213 1.00 49.69 103 LYS A CA 1
ATOM 780 C C . LYS A 1 103 ? 36.030 -17.608 35.069 1.00 49.69 103 LYS A C 1
ATOM 782 O O . LYS A 1 103 ? 35.994 -18.752 35.524 1.00 49.69 103 LYS A O 1
ATOM 787 N N . SER A 1 104 ? 37.064 -17.113 34.401 1.00 50.62 104 SER A N 1
ATOM 788 C CA . SER A 1 104 ? 38.344 -17.787 34.325 1.00 50.62 104 SER A CA 1
ATOM 789 C C . SER A 1 104 ? 38.835 -17.925 35.759 1.00 50.62 104 SER A C 1
ATOM 791 O O . SER A 1 104 ? 39.352 -16.977 36.349 1.00 50.62 104 SER A O 1
ATOM 793 N N . LYS A 1 105 ? 38.621 -19.102 36.353 1.00 48.91 105 LYS A N 1
ATOM 794 C CA . LYS A 1 105 ? 39.280 -19.502 37.589 1.00 48.91 105 LYS A CA 1
ATOM 795 C C . LYS A 1 105 ? 40.765 -19.600 37.249 1.00 48.91 105 LYS A C 1
ATOM 797 O O . LYS A 1 105 ? 41.250 -20.649 36.840 1.00 48.91 105 LYS A O 1
ATOM 802 N N . LYS A 1 106 ? 41.496 -18.492 37.399 1.00 45.03 106 LYS A N 1
ATOM 8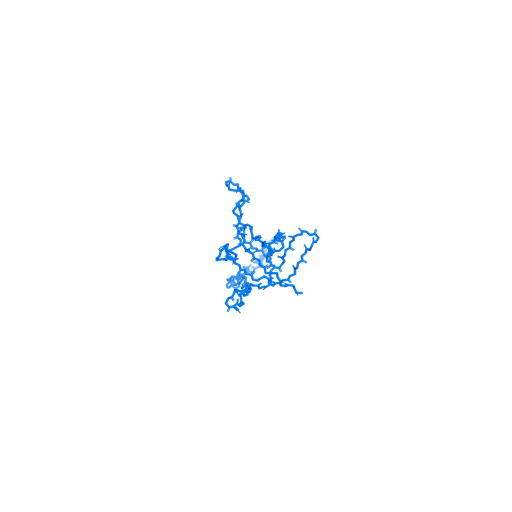03 C CA . LYS A 1 106 ? 42.943 -18.541 37.607 1.00 45.03 106 LYS A CA 1
ATOM 804 C C . LYS A 1 106 ? 43.149 -19.274 38.927 1.00 45.03 106 LYS A C 1
ATOM 806 O O . LYS A 1 106 ? 43.089 -18.680 39.999 1.00 45.03 106 LYS A O 1
ATOM 811 N N . SER A 1 107 ? 43.340 -20.587 38.842 1.00 45.12 107 SER A N 1
ATOM 812 C CA . SER A 1 107 ? 43.895 -21.369 39.935 1.00 45.12 107 SER A CA 1
ATOM 813 C C . SER A 1 107 ? 45.268 -20.796 40.260 1.00 45.12 107 SER A C 1
ATOM 815 O O . SER A 1 107 ? 46.216 -20.919 39.485 1.00 45.12 107 SER A O 1
ATOM 817 N N . LEU A 1 108 ? 45.353 -20.146 41.418 1.00 47.66 108 LEU A N 1
ATOM 818 C CA . LEU A 1 108 ? 46.595 -19.788 42.077 1.00 47.66 108 LEU A CA 1
ATOM 819 C C . LEU A 1 108 ? 47.344 -21.092 42.387 1.00 47.66 108 LEU A C 1
ATOM 821 O O . LEU A 1 108 ? 47.090 -21.753 43.394 1.00 47.66 108 LEU A O 1
ATOM 825 N N . LYS A 1 109 ? 48.240 -21.509 41.490 1.00 45.03 109 LYS A N 1
ATOM 826 C CA . LYS A 1 109 ? 49.121 -22.649 41.733 1.00 45.03 109 LYS A CA 1
ATOM 827 C C . LYS A 1 109 ? 50.290 -22.170 42.585 1.00 45.03 109 LYS A C 1
ATOM 829 O O . LYS A 1 109 ? 51.312 -21.720 42.079 1.00 45.03 109 LYS A O 1
ATOM 834 N N . LYS A 1 110 ? 50.110 -22.286 43.899 1.00 46.94 110 LYS A N 1
ATOM 835 C CA . LYS A 1 110 ? 51.191 -22.338 44.883 1.00 46.94 110 LYS A CA 1
ATOM 836 C C . LYS A 1 110 ? 52.154 -23.455 44.461 1.00 46.94 110 LYS A C 1
ATOM 838 O O . LYS A 1 110 ? 51.746 -24.612 44.357 1.00 46.94 110 LYS A O 1
ATOM 843 N N . LYS A 1 111 ? 53.418 -23.124 44.203 1.00 45.16 111 LYS A N 1
ATOM 844 C CA . LYS A 1 111 ? 54.501 -24.109 44.183 1.00 45.16 111 LYS A CA 1
ATOM 845 C C . LYS A 1 111 ? 55.644 -23.562 45.023 1.00 45.16 111 LYS A C 1
ATOM 847 O O . LYS A 1 111 ? 56.276 -22.581 44.651 1.00 45.16 111 LYS A O 1
ATOM 852 N N . ASN A 1 112 ? 55.831 -24.200 46.174 1.00 43.38 112 ASN A N 1
ATOM 853 C CA . ASN A 1 112 ? 57.025 -24.094 46.994 1.00 43.38 112 ASN A CA 1
ATOM 854 C C . ASN A 1 112 ? 58.265 -24.404 46.146 1.00 43.38 112 ASN A C 1
ATOM 856 O O . ASN A 1 112 ? 58.268 -25.403 45.417 1.00 43.38 112 ASN A O 1
ATOM 860 N N . LYS A 1 113 ? 59.324 -23.626 46.345 1.00 46.94 113 LYS A N 1
ATOM 861 C CA . LYS A 1 113 ? 60.644 -24.169 46.651 1.00 46.94 113 LYS A CA 1
ATOM 862 C C . LYS A 1 113 ? 61.401 -23.169 47.511 1.00 46.94 113 LYS A C 1
ATOM 864 O O . LYS A 1 113 ? 61.267 -21.964 47.216 1.00 46.94 113 LYS A O 1
#

Foldseek 3Di:
DDKFWFFWAFDFPPVPDPLTATWIWGQGPVRQIATEDEPDDAPRYHVVRVVRHRHTKIFDADQDPVVSYTHGQWIQHPVRDIGGDDPPPPPPPPVPPPPPPPPPPPPPDDDDD

pLDDT: mean 72.76, std 17.3, range [42.72, 92.81]

Sequence (113 aa):
MTIIHGILECPLLNLGSKSEGRRAILTDDEGK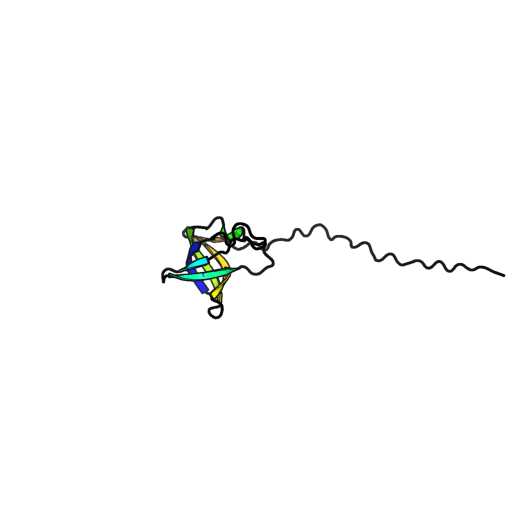KYKLYRAGILPAGDPFFIPYDGMHIGVSGNAEEETGSFLVTSILLDDGTEVFPQPTEIPVGDPIELPLPHKSKKSLKKKNK

Radius of gyration: 23.91 Å; chains: 1; bounding box: 76×39×58 Å

Organism: NCBI:txid1472416